Protein AF-A0A939JZC6-F1 (afdb_monomer)

Foldseek 3Di:
DWFWDWDWDDDDFKIKTKIKTQDADPDPCLVVDPRHRHIDIDIDIDGDDD

Solvent-accessible surface area (backbone atoms only — not comparable to full-atom values): 3094 Å² total; per-residue (Å²): 111,71,53,72,54,72,50,76,48,74,54,100,53,42,29,47,29,49,32,40,34,36,41,44,68,88,60,89,68,38,89,77,44,94,52,58,74,35,80,49,81,45,80,44,78,44,77,62,82,128

pLDDT: mean 76.85, std 7.72, ran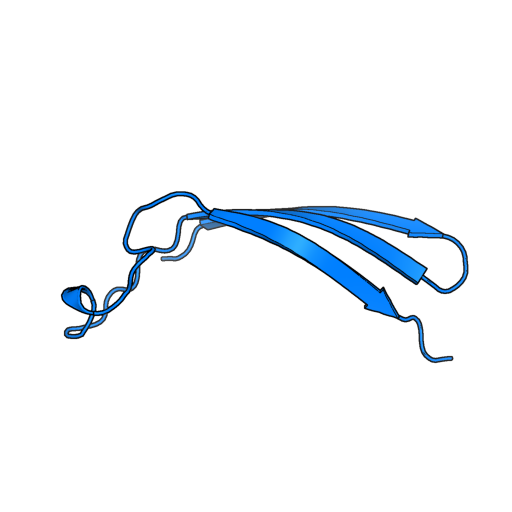ge [52.5, 88.5]

Radius of gyration: 14.27 Å; Cα contacts (8 Å, |Δi|>4): 91; chains: 1; bounding box: 23×16×42 Å

Organism: NCBI:txid2817060

Nearest PDB structures (foldseek):
  2qux-assembly5_N  TM=4.802E-01  e=8.981E+00  Pseudomonas phage PP7
  1rhy-assembly1_A  TM=4.300E-01  e=8.460E+00  Cryptococcus neoformans
  4khb-assembly3_E  TM=3.173E-01  e=4.943E+00  Thermochaetoides thermophila DSM 1495

Structure (mmCIF, N/CA/C/O backbone):
data_AF-A0A939JZC6-F1
#
_entry.id   AF-A0A939JZC6-F1
#
loop_
_atom_site.group_PDB
_atom_site.id
_atom_site.type_symbol
_atom_site.label_atom_id
_atom_site.label_alt_id
_atom_site.label_comp_id
_atom_s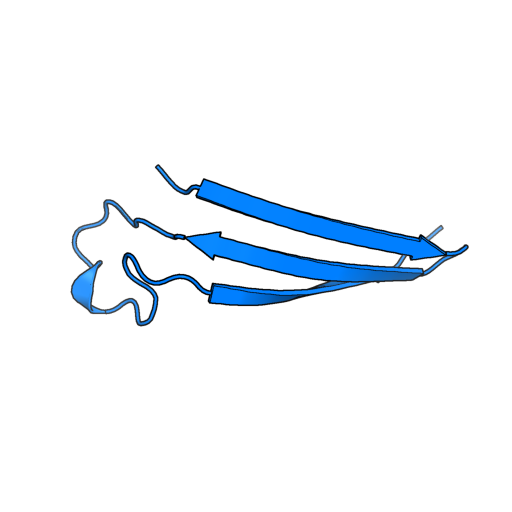ite.label_asym_id
_atom_site.label_entity_id
_atom_site.label_seq_id
_atom_site.pdbx_PDB_ins_code
_atom_site.Cartn_x
_atom_site.Cartn_y
_atom_site.Cartn_z
_atom_site.occupancy
_atom_site.B_iso_or_equiv
_atom_site.auth_seq_id
_atom_site.auth_comp_id
_atom_site.auth_asym_id
_atom_site.auth_atom_id
_ato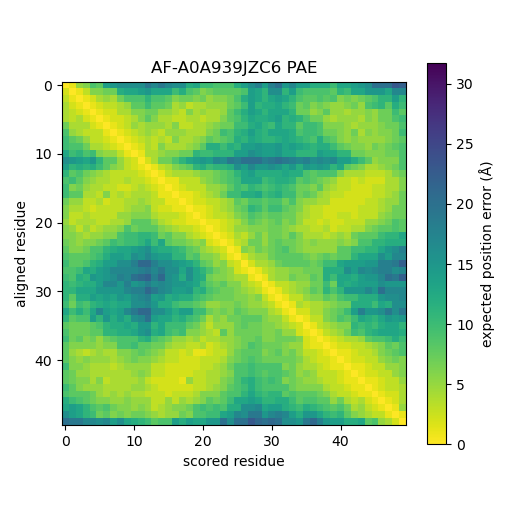m_site.pdbx_PDB_model_num
ATOM 1 N N . MET A 1 1 ? -10.497 -12.732 8.084 1.00 52.50 1 MET A N 1
ATOM 2 C CA . MET A 1 1 ? -10.832 -12.450 6.668 1.00 52.50 1 MET A CA 1
ATOM 3 C C . MET A 1 1 ? -10.300 -11.068 6.321 1.00 52.50 1 MET A C 1
ATOM 5 O O . MET A 1 1 ? -10.557 -10.150 7.084 1.00 52.50 1 MET A O 1
ATOM 9 N N . ASN A 1 2 ? -9.556 -10.927 5.226 1.00 60.56 2 ASN A N 1
ATOM 10 C CA . ASN A 1 2 ? -9.049 -9.650 4.709 1.00 60.56 2 ASN A CA 1
ATOM 11 C C . ASN A 1 2 ? -9.745 -9.397 3.361 1.00 60.56 2 ASN A C 1
ATOM 13 O O . ASN A 1 2 ? -9.848 -10.335 2.569 1.00 60.56 2 ASN A O 1
ATOM 17 N N . TYR A 1 3 ? -10.279 -8.193 3.140 1.00 71.06 3 TYR A N 1
ATOM 18 C CA . TYR A 1 3 ? -11.002 -7.847 1.914 1.00 71.06 3 TYR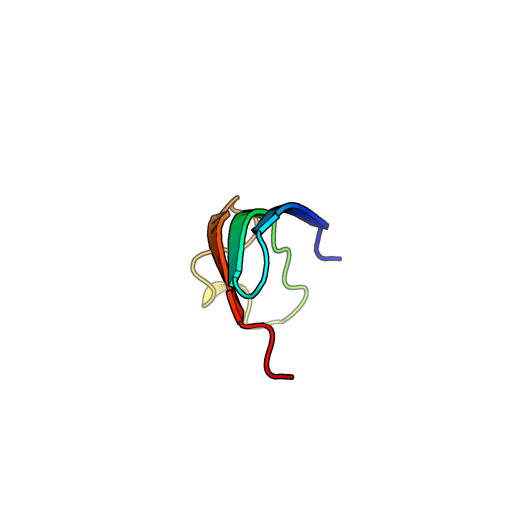 A CA 1
ATOM 19 C C . TYR A 1 3 ? -10.327 -6.642 1.262 1.00 71.06 3 TYR A C 1
ATOM 21 O O . TYR A 1 3 ? -10.212 -5.583 1.876 1.00 71.06 3 TYR A O 1
ATOM 29 N N . GLY A 1 4 ? -9.900 -6.791 0.010 1.00 75.56 4 GLY A N 1
ATOM 30 C CA . GLY A 1 4 ? -9.233 -5.729 -0.736 1.00 75.56 4 GLY A CA 1
ATOM 31 C C . GLY A 1 4 ? -9.576 -5.754 -2.218 1.00 75.56 4 GLY A C 1
ATOM 32 O O . GLY A 1 4 ? -9.928 -6.795 -2.770 1.00 75.56 4 GLY A O 1
ATOM 33 N N . LEU A 1 5 ? -9.484 -4.583 -2.841 1.00 79.62 5 LEU A N 1
ATOM 34 C CA . LEU A 1 5 ? -9.705 -4.340 -4.261 1.00 79.62 5 LEU A CA 1
ATOM 35 C C . LEU A 1 5 ? -8.531 -3.515 -4.793 1.00 79.62 5 LEU A C 1
ATOM 37 O O . LEU A 1 5 ? -8.271 -2.404 -4.340 1.00 79.62 5 LEU A O 1
ATOM 41 N N . ALA A 1 6 ? -7.816 -4.059 -5.772 1.00 81.38 6 ALA A N 1
ATOM 42 C CA . ALA A 1 6 ? -6.722 -3.363 -6.436 1.00 81.38 6 ALA A CA 1
ATOM 43 C C . ALA A 1 6 ? -7.070 -3.124 -7.905 1.00 81.38 6 ALA A C 1
ATOM 45 O O . ALA A 1 6 ? -7.586 -4.019 -8.576 1.00 81.38 6 ALA A O 1
ATOM 46 N N . SER A 1 7 ? -6.780 -1.920 -8.395 1.00 78.81 7 SER A N 1
ATOM 47 C CA . SER A 1 7 ? -6.832 -1.585 -9.814 1.00 78.81 7 SER A CA 1
ATOM 48 C C . SER A 1 7 ? -5.424 -1.261 -10.302 1.00 78.81 7 SER A C 1
ATOM 50 O O . SER A 1 7 ? -4.702 -0.447 -9.725 1.00 78.81 7 SER A O 1
ATOM 52 N N . THR A 1 8 ? -5.002 -1.923 -11.375 1.00 80.44 8 THR A N 1
ATOM 53 C CA . THR A 1 8 ? -3.644 -1.786 -11.906 1.00 80.44 8 THR A CA 1
ATOM 54 C C . THR A 1 8 ? -3.701 -1.519 -13.399 1.00 80.44 8 THR A C 1
ATOM 56 O O . THR A 1 8 ? -4.449 -2.172 -14.122 1.00 80.44 8 THR A O 1
ATOM 59 N N . PHE A 1 9 ? -2.907 -0.550 -13.851 1.00 79.75 9 PHE A N 1
ATOM 60 C CA . PHE A 1 9 ? -2.702 -0.238 -15.258 1.00 79.75 9 PHE A CA 1
ATOM 61 C C . PHE A 1 9 ? -1.268 -0.605 -15.650 1.00 79.75 9 PHE A C 1
ATOM 63 O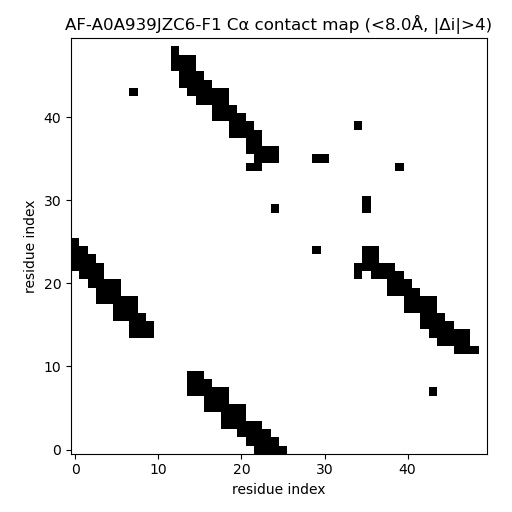 O . PHE A 1 9 ? -0.313 -0.305 -14.934 1.00 79.75 9 PHE A O 1
ATOM 70 N N . SER A 1 10 ? -1.112 -1.260 -16.798 1.00 74.94 10 SER A N 1
ATOM 71 C CA . SER A 1 10 ? 0.166 -1.821 -17.245 1.00 74.94 10 SER A CA 1
ATOM 72 C C . SER A 1 10 ? 0.487 -1.382 -18.668 1.00 74.94 10 SER A C 1
ATOM 74 O O . SER A 1 10 ? -0.356 -1.507 -19.553 1.00 74.94 10 SER A O 1
ATOM 76 N N . PHE A 1 11 ? 1.715 -0.914 -18.897 1.00 71.12 11 PHE A N 1
ATOM 77 C CA . PHE A 1 11 ? 2.236 -0.525 -20.208 1.00 71.12 11 PHE A CA 1
ATOM 78 C C . PHE A 1 11 ? 3.642 -1.103 -20.420 1.00 71.12 11 PHE A C 1
ATOM 80 O O . PHE A 1 11 ? 4.564 -0.776 -19.677 1.00 71.12 11 PHE A O 1
ATOM 87 N N . THR A 1 12 ? 3.777 -1.980 -21.428 1.00 68.81 12 THR A N 1
ATOM 88 C CA . THR A 1 12 ? 5.029 -2.449 -22.076 1.00 68.81 12 THR A CA 1
ATOM 89 C C . THR A 1 12 ? 6.296 -2.391 -21.206 1.00 68.81 12 THR A C 1
ATOM 91 O O . THR A 1 12 ? 7.254 -1.707 -21.552 1.00 68.81 12 THR A O 1
ATOM 94 N N . GLY A 1 13 ? 6.299 -3.079 -20.059 1.00 74.31 13 GLY A N 1
ATOM 95 C CA . GLY A 1 13 ? 7.467 -3.173 -19.167 1.00 74.31 13 GLY A CA 1
ATOM 96 C C . GLY A 1 13 ? 7.237 -2.686 -17.733 1.00 74.31 13 GLY A C 1
ATOM 97 O O . GLY A 1 13 ? 7.913 -3.133 -16.809 1.00 74.31 13 GLY A O 1
ATOM 98 N N . PHE A 1 14 ? 6.249 -1.818 -17.519 1.00 82.00 14 PHE A N 1
ATOM 99 C CA . PHE A 1 14 ? 5.960 -1.213 -16.221 1.00 82.00 14 PHE A CA 1
ATOM 100 C C . PHE A 1 14 ? 4.460 -1.228 -15.928 1.00 82.00 14 PHE A C 1
ATOM 102 O O . PHE A 1 14 ? 3.627 -1.006 -16.804 1.00 82.00 14 PHE A O 1
ATOM 109 N N . SER A 1 15 ? 4.107 -1.496 -14.679 1.00 86.44 15 SER A N 1
ATOM 110 C CA . SER A 1 15 ? 2.736 -1.461 -14.182 1.00 86.44 15 SER A CA 1
ATOM 111 C C . SER A 1 15 ? 2.661 -0.524 -12.994 1.00 86.44 15 SER A C 1
ATOM 113 O O . SER A 1 15 ? 3.473 -0.623 -12.081 1.00 86.44 15 SER A O 1
ATOM 115 N N . ALA A 1 16 ? 1.676 0.363 -12.987 1.00 85.12 16 ALA A N 1
ATOM 116 C CA . ALA A 1 16 ? 1.355 1.182 -11.833 1.00 85.12 16 ALA A CA 1
ATOM 117 C C . ALA A 1 16 ? -0.147 1.136 -11.576 1.00 85.12 16 ALA A C 1
ATOM 119 O O . ALA A 1 16 ? -0.964 1.102 -12.494 1.00 85.12 16 ALA A O 1
ATOM 120 N N . GLY A 1 17 ? -0.524 1.122 -10.309 1.00 86.50 17 GLY A N 1
ATOM 121 C CA . GLY A 1 17 ? -1.918 1.000 -9.919 1.00 86.50 17 GLY A CA 1
ATOM 122 C C . GLY A 1 17 ? -2.197 1.602 -8.561 1.00 86.50 17 GLY A C 1
ATOM 123 O O . GLY A 1 17 ? -1.278 1.915 -7.806 1.00 86.50 17 GLY A O 1
ATOM 124 N N . LEU A 1 18 ? -3.477 1.705 -8.237 1.00 88.50 18 LEU A N 1
ATOM 125 C CA . LEU A 1 18 ? -3.950 2.083 -6.917 1.00 88.50 18 LEU A CA 1
ATOM 126 C C . LEU A 1 18 ? -4.595 0.861 -6.265 1.00 88.50 18 LEU A C 1
ATOM 128 O O . LEU A 1 18 ? -5.360 0.126 -6.887 1.00 88.50 18 LEU A O 1
ATOM 132 N N . ALA A 1 19 ? -4.283 0.636 -4.998 1.00 86.50 19 ALA A N 1
ATOM 133 C CA . ALA A 1 19 ? -4.878 -0.418 -4.196 1.00 86.50 19 ALA A CA 1
ATOM 134 C C . ALA A 1 19 ? -5.692 0.203 -3.069 1.00 86.50 19 ALA A C 1
ATOM 136 O O . ALA A 1 19 ? -5.249 1.156 -2.433 1.00 86.50 19 ALA A O 1
ATOM 137 N N . VAL A 1 20 ? -6.873 -0.345 -2.814 1.00 85.81 20 VAL A N 1
ATOM 138 C CA . VAL A 1 20 ? -7.663 -0.018 -1.631 1.00 85.81 20 VAL A CA 1
ATOM 139 C C . VAL A 1 20 ? -8.038 -1.300 -0.911 1.00 85.81 20 VAL A C 1
ATOM 141 O O . VAL A 1 20 ? -8.432 -2.290 -1.525 1.00 85.81 20 VAL A O 1
ATOM 144 N N . GLY A 1 21 ? -7.910 -1.314 0.407 1.00 84.00 21 GLY A N 1
ATOM 145 C CA . GLY A 1 21 ? -8.174 -2.523 1.173 1.00 84.00 21 GLY A CA 1
ATOM 146 C C . GLY A 1 21 ? -8.639 -2.239 2.581 1.00 84.00 21 GLY A C 1
ATOM 147 O O . GLY A 1 21 ? -8.459 -1.143 3.105 1.00 84.00 21 GLY A O 1
ATOM 148 N N . ILE A 1 22 ? -9.269 -3.242 3.182 1.00 80.75 22 ILE A N 1
ATOM 149 C CA . ILE A 1 22 ? -9.665 -3.241 4.583 1.00 80.75 22 ILE A CA 1
ATOM 150 C C . ILE A 1 22 ? -9.102 -4.511 5.207 1.00 80.75 22 ILE A C 1
ATOM 152 O O . ILE A 1 22 ? -9.459 -5.637 4.844 1.00 80.75 22 ILE A O 1
ATOM 156 N N . GLU A 1 23 ? -8.223 -4.324 6.184 1.00 74.38 23 GLU A N 1
ATOM 157 C CA . GLU A 1 23 ? -7.559 -5.432 6.854 1.00 74.38 23 GLU A CA 1
ATOM 158 C C . GLU A 1 23 ? -8.186 -5.672 8.223 1.00 74.38 23 GLU A C 1
ATOM 160 O O . GLU A 1 23 ? -8.130 -4.835 9.128 1.00 74.38 23 GLU A O 1
ATOM 165 N N . ALA A 1 24 ? -8.774 -6.854 8.396 1.00 71.06 24 ALA A N 1
ATOM 166 C CA . ALA A 1 24 ? -9.235 -7.333 9.690 1.00 71.06 24 ALA A CA 1
ATOM 167 C C . ALA A 1 24 ? -8.329 -8.481 10.149 1.00 71.06 24 ALA A C 1
ATOM 169 O O . ALA A 1 24 ? -8.545 -9.654 9.830 1.00 71.06 24 ALA A O 1
ATOM 170 N N . ILE A 1 25 ? -7.282 -8.121 10.893 1.00 72.56 25 ILE A N 1
ATOM 171 C CA . ILE A 1 25 ? -6.352 -9.077 11.497 1.00 72.56 25 ILE A CA 1
ATOM 172 C C . ILE A 1 25 ? -7.041 -9.743 12.695 1.00 72.56 25 ILE A C 1
ATOM 174 O O . ILE A 1 25 ? -7.376 -9.088 13.682 1.00 72.56 25 ILE A O 1
ATOM 178 N N . THR A 1 26 ? -7.248 -11.058 12.610 1.00 69.88 26 THR A N 1
ATOM 179 C CA . THR A 1 26 ? -7.889 -11.897 13.647 1.00 69.88 26 THR A CA 1
ATOM 180 C C . THR A 1 26 ? -6.900 -12.356 14.731 1.00 69.88 26 THR A C 1
ATOM 182 O O . THR A 1 26 ? -7.156 -13.306 15.460 1.00 69.88 26 THR A O 1
ATOM 185 N N . ASP A 1 27 ? -5.757 -11.693 14.861 1.00 74.62 27 ASP A N 1
ATOM 186 C CA . ASP A 1 27 ? -4.732 -12.054 15.841 1.00 74.62 27 ASP A CA 1
ATOM 187 C C . ASP A 1 27 ? -5.018 -11.439 17.234 1.00 74.62 27 ASP A C 1
ATOM 189 O O . ASP A 1 27 ? -5.940 -10.629 17.404 1.00 74.62 27 ASP A O 1
ATOM 193 N N . ARG A 1 28 ? -4.272 -11.835 18.274 1.00 71.06 28 ARG A N 1
ATOM 194 C CA . ARG A 1 28 ? -4.346 -11.224 19.617 1.00 71.06 28 ARG A CA 1
ATOM 195 C C . ARG A 1 28 ? -3.625 -9.878 19.674 1.00 71.06 28 ARG A C 1
ATOM 197 O O . ARG A 1 28 ? -4.069 -8.996 20.403 1.00 71.06 28 ARG A O 1
ATOM 204 N N . ASN A 1 29 ? -2.600 -9.675 18.848 1.00 72.75 29 ASN A N 1
ATOM 205 C CA . ASN A 1 29 ? -1.799 -8.443 18.797 1.00 72.75 29 ASN A CA 1
ATOM 206 C C . ASN A 1 29 ? -2.427 -7.336 17.936 1.00 72.75 29 ASN A C 1
ATOM 208 O O . ASN A 1 29 ? -1.799 -6.331 17.613 1.00 72.75 29 ASN A O 1
ATOM 212 N N . ARG A 1 30 ? -3.703 -7.512 17.609 1.00 67.88 30 ARG A N 1
ATOM 213 C CA . ARG A 1 30 ? -4.536 -6.664 16.764 1.00 67.88 30 ARG A CA 1
ATOM 214 C C . ARG A 1 30 ? -4.483 -5.167 17.135 1.00 67.88 30 ARG A C 1
ATOM 216 O O . ARG A 1 30 ? -4.407 -4.318 16.256 1.00 67.88 30 ARG A O 1
ATOM 223 N N . ALA A 1 31 ? -4.390 -4.865 18.434 1.00 68.69 31 ALA A N 1
ATOM 224 C CA . ALA A 1 31 ? -4.345 -3.507 18.979 1.00 68.69 31 ALA A CA 1
ATOM 225 C C . ALA A 1 31 ? -3.055 -2.727 18.6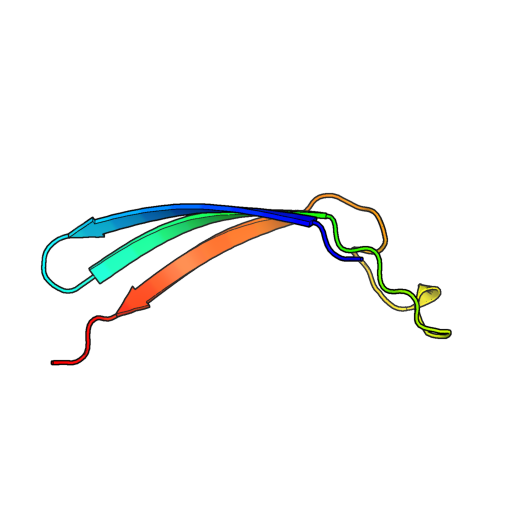53 1.00 68.69 31 ALA A C 1
ATOM 227 O O . ALA A 1 31 ? -3.027 -1.511 18.812 1.00 68.69 31 ALA A O 1
ATOM 228 N N . LEU A 1 32 ? -1.992 -3.407 18.211 1.00 75.06 32 LEU A N 1
ATOM 229 C CA . LEU A 1 32 ? -0.735 -2.775 17.796 1.00 75.06 32 LEU A CA 1
ATOM 230 C C . LEU A 1 32 ? -0.739 -2.395 16.307 1.00 75.06 32 LEU A C 1
ATOM 232 O O . LEU A 1 32 ? 0.187 -1.733 15.842 1.00 75.06 32 LEU A O 1
ATOM 236 N N . TRP A 1 33 ? -1.753 -2.820 15.546 1.00 71.00 33 TRP A N 1
ATOM 237 C CA . TRP A 1 33 ? -1.832 -2.568 14.113 1.00 71.00 33 TRP A CA 1
ATOM 238 C C . TRP A 1 33 ? -2.589 -1.273 13.826 1.00 71.00 33 TRP A C 1
ATOM 240 O O . TRP A 1 33 ? -3.784 -1.164 14.093 1.00 71.00 33 TRP A O 1
ATOM 250 N N . ILE A 1 34 ? -1.892 -0.306 13.232 1.00 70.19 34 ILE A N 1
ATOM 251 C CA . ILE A 1 34 ? -2.419 1.038 12.948 1.00 70.19 34 ILE A CA 1
ATOM 252 C C . ILE A 1 34 ? -3.647 0.992 12.018 1.00 70.19 34 ILE A C 1
ATOM 254 O O . ILE A 1 34 ? -4.560 1.790 12.187 1.00 70.19 34 ILE A O 1
ATOM 258 N N . TYR A 1 35 ? -3.716 0.024 11.094 1.00 66.88 35 TYR A N 1
ATOM 259 C CA . TYR A 1 35 ? -4.800 -0.106 10.103 1.00 66.88 35 TYR A CA 1
ATOM 260 C C . TYR A 1 35 ? -5.855 -1.164 10.444 1.00 66.88 35 TYR A C 1
ATOM 262 O O . TYR A 1 35 ? -6.550 -1.687 9.573 1.00 66.88 35 TYR A O 1
ATOM 270 N N . GLN A 1 36 ? -5.993 -1.520 11.718 1.00 71.56 36 GLN A N 1
ATOM 271 C CA . GLN A 1 36 ? -7.007 -2.477 12.134 1.00 71.56 36 GLN A CA 1
ATOM 272 C C . GLN A 1 36 ? -8.427 -1.987 11.811 1.00 71.56 36 GLN A C 1
ATOM 274 O O . GLN A 1 36 ? -8.910 -1.031 12.412 1.00 71.56 36 GLN A O 1
ATOM 279 N N . ASN A 1 37 ? -9.127 -2.701 10.922 1.00 73.06 37 ASN A N 1
ATOM 280 C CA . ASN A 1 37 ? -10.501 -2.381 10.517 1.00 73.06 37 ASN A CA 1
ATOM 281 C C . ASN A 1 37 ? -10.645 -0.953 9.948 1.00 73.06 37 ASN A C 1
ATOM 283 O O . ASN A 1 37 ? -11.733 -0.374 9.967 1.00 73.06 37 ASN A O 1
ATOM 287 N N . GLN A 1 38 ? -9.546 -0.386 9.448 1.00 76.25 38 GLN A N 1
ATOM 288 C CA . GLN A 1 38 ? -9.531 0.897 8.764 1.00 76.25 38 GLN A CA 1
ATOM 289 C C . GLN A 1 38 ? -9.210 0.683 7.283 1.00 76.25 38 GLN A C 1
ATOM 291 O O . GLN A 1 38 ? -8.398 -0.186 6.953 1.00 76.25 38 GLN A O 1
ATOM 296 N N . PRO A 1 39 ? -9.857 1.438 6.380 1.00 78.50 39 PRO A N 1
ATOM 297 C CA . PRO A 1 39 ? -9.508 1.402 4.972 1.00 78.50 39 PRO A CA 1
ATOM 298 C C . PRO A 1 39 ? -8.117 2.007 4.762 1.00 78.50 39 PRO A C 1
ATOM 300 O O . PRO A 1 39 ? -7.776 3.022 5.370 1.00 78.50 39 PRO A O 1
ATOM 303 N N . TRP A 1 40 ? -7.337 1.411 3.868 1.00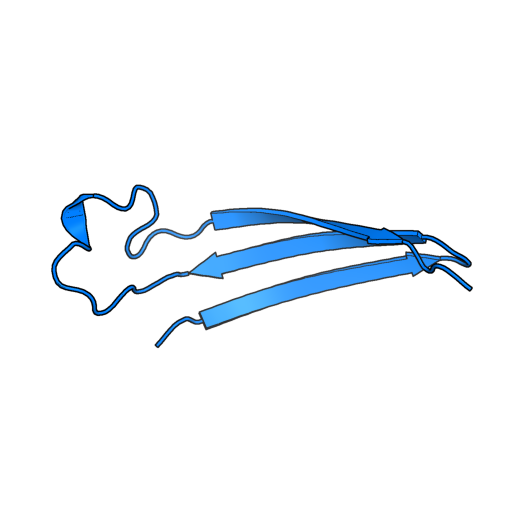 81.75 40 TRP A N 1
ATOM 304 C CA . TRP A 1 40 ? -6.053 1.946 3.425 1.00 81.75 40 TRP A CA 1
ATOM 305 C C . TRP A 1 40 ? -6.050 2.164 1.912 1.00 81.75 40 TRP A C 1
ATOM 307 O O . TRP A 1 40 ? -6.723 1.452 1.166 1.00 81.75 40 TRP A O 1
ATOM 317 N N . LEU A 1 41 ? -5.285 3.168 1.478 1.00 85.38 41 LEU A N 1
ATOM 318 C CA . LEU A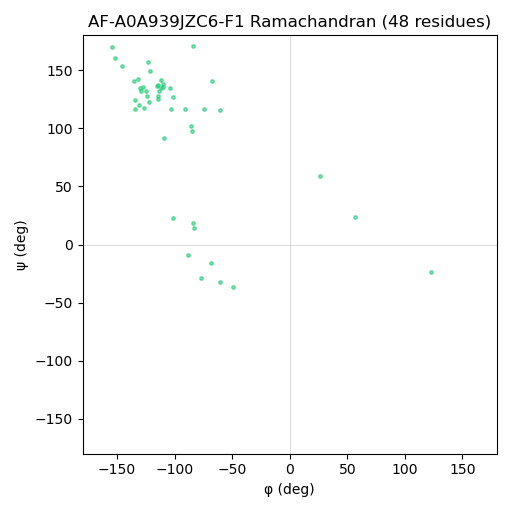 1 41 ? -4.995 3.475 0.080 1.00 85.38 41 LEU A CA 1
ATOM 319 C C . LEU A 1 41 ? -3.502 3.241 -0.151 1.00 85.38 41 LEU A C 1
ATOM 321 O O . LEU A 1 41 ? -2.666 3.806 0.552 1.00 85.38 41 LEU A O 1
ATOM 325 N N . GLY A 1 42 ? -3.169 2.410 -1.128 1.00 84.88 42 GLY A N 1
ATOM 326 C CA . GLY A 1 42 ? -1.804 2.095 -1.517 1.00 84.88 42 GLY A CA 1
ATOM 327 C C . GLY A 1 42 ? -1.551 2.396 -2.985 1.00 84.88 42 GLY A C 1
ATOM 328 O O . GLY A 1 42 ? -2.462 2.422 -3.811 1.00 84.88 42 GLY A O 1
ATOM 329 N N . ILE A 1 43 ? -0.280 2.597 -3.308 1.00 87.25 43 ILE A N 1
ATOM 330 C CA . ILE A 1 43 ? 0.209 2.665 -4.682 1.00 87.25 43 ILE A CA 1
ATOM 331 C C . ILE A 1 43 ? 0.901 1.336 -4.965 1.00 87.25 43 ILE A C 1
ATOM 333 O O . ILE A 1 43 ? 1.674 0.842 -4.146 1.00 87.25 43 ILE A O 1
ATOM 337 N N . THR A 1 44 ? 0.616 0.751 -6.120 1.00 86.81 44 THR A N 1
ATOM 338 C CA . THR A 1 44 ? 1.242 -0.488 -6.585 1.00 86.81 44 THR A CA 1
ATOM 339 C C . THR A 1 44 ? 2.151 -0.175 -7.757 1.00 86.81 44 THR A C 1
ATOM 341 O O . THR A 1 44 ? 1.803 0.627 -8.622 1.00 86.81 44 THR 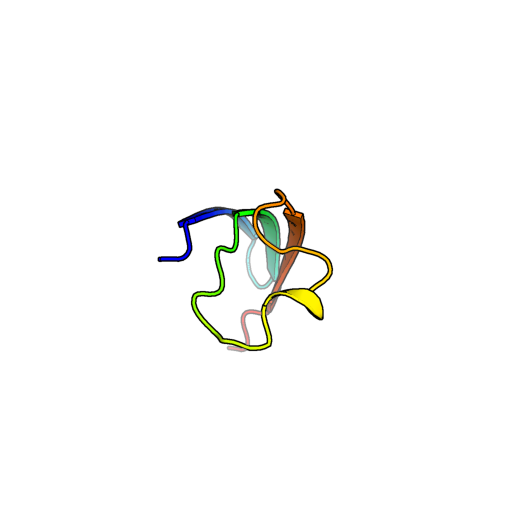A O 1
ATOM 344 N N . VAL A 1 45 ? 3.324 -0.800 -7.767 1.00 86.44 45 VAL A N 1
ATOM 345 C CA . VAL A 1 45 ? 4.320 -0.661 -8.826 1.00 86.44 45 VAL A CA 1
ATOM 346 C C . VAL A 1 45 ? 4.826 -2.057 -9.167 1.00 86.44 45 VAL A C 1
ATOM 348 O O . VAL A 1 45 ? 5.259 -2.791 -8.283 1.00 86.44 45 VAL A O 1
ATOM 351 N N . GLY A 1 46 ? 4.739 -2.437 -10.436 1.00 85.31 46 GLY A N 1
ATOM 352 C CA . GLY A 1 46 ? 5.184 -3.720 -10.959 1.00 85.31 46 GLY A CA 1
ATOM 353 C C . GLY A 1 46 ? 6.186 -3.509 -12.082 1.00 85.31 46 GLY A C 1
ATOM 354 O O . GLY A 1 46 ? 5.912 -2.784 -13.036 1.00 85.31 46 GLY A O 1
ATOM 355 N N . LEU A 1 47 ? 7.342 -4.153 -11.984 1.00 85.38 47 LEU A N 1
ATOM 356 C CA . LEU A 1 47 ? 8.339 -4.186 -13.049 1.00 85.38 47 LEU A CA 1
ATOM 357 C C . LEU A 1 47 ? 8.234 -5.529 -13.763 1.00 85.38 47 LEU A C 1
ATOM 359 O O . LEU A 1 47 ? 8.258 -6.580 -13.125 1.00 85.38 47 LEU A O 1
ATOM 363 N N . ASN A 1 48 ? 8.097 -5.493 -15.084 1.00 78.56 48 ASN A N 1
ATOM 364 C CA . ASN A 1 48 ? 8.168 -6.690 -15.905 1.00 78.56 48 ASN A CA 1
ATOM 365 C C . ASN A 1 48 ? 9.650 -6.950 -16.211 1.00 78.56 48 ASN A C 1
ATOM 367 O O . ASN A 1 48 ? 10.239 -6.297 -17.070 1.00 78.56 48 ASN A O 1
ATOM 371 N N . LEU A 1 49 ? 10.265 -7.842 -15.435 1.00 75.19 49 LEU A N 1
ATOM 372 C CA . LEU A 1 49 ? 11.626 -8.317 -15.676 1.00 75.19 49 LEU A CA 1
ATOM 373 C C . LEU A 1 49 ? 11.519 -9.479 -16.669 1.00 75.19 49 LEU A C 1
ATOM 375 O O . LEU A 1 49 ? 11.062 -10.557 -16.289 1.00 75.19 49 LEU A O 1
ATOM 379 N N . ASN A 1 50 ? 11.832 -9.200 -17.936 1.00 65.56 50 ASN A N 1
ATOM 380 C CA . ASN A 1 50 ? 11.946 -10.207 -18.995 1.00 65.56 50 ASN A CA 1
ATOM 381 C C . ASN A 1 50 ? 13.111 -11.158 -18.710 1.00 65.56 50 ASN A C 1
ATOM 383 O O . ASN A 1 50 ? 14.193 -10.639 -18.349 1.00 65.56 50 ASN A O 1
#

Mean predicted aligned error: 7.66 Å

Sequence (50 aa):
MNYGLASTFSFTGFSAGLAVGIEAITDRNRALWIYQNQPWLGITVGLNLN

Secondary structure (DSSP, 8-state):
--EEEEEEEEETTEEEEEEEEEB---SGGGGG-TTBT-EEEEEEEEE---